Protein AF-A0A358E1Q2-F1 (afdb_monomer_lite)

pLDDT: mean 81.31, std 17.21, range [35.28, 94.81]

Sequence (133 aa):
MTKVTLLGIAMLFCSACTEEQTTWHNAYDIENELHLLTQESDRQVIFARLQEIHQTLPLYIQREQQIASLEGEMAKWLVTLNTSLRNAPLHHATIENCESWRRAMEVSWQQELSLLNERAKEVWRVMLATCKA

Foldseek 3Di:
DDDDDDDDPPPPPVPPPPPVLDDDPDLVVVLVVLVVLLVDQDLVVLLVVLLSCLVCLVVVLVVCVVVVNQDDPSNLLSQLLNQLSVQAPSVDPDAEALVSSQVSLCVSVVHHLVPDDPSSVSSSSSSNSNHDD

Radius of gyration: 20.39 Å; chains: 1; bounding box: 67×24×62 Å

Organism: NCBI:txid589873

Structure (mmCIF, N/CA/C/O backbone):
data_AF-A0A358E1Q2-F1
#
_entry.id   AF-A0A358E1Q2-F1
#
loop_
_atom_site.group_PDB
_atom_site.id
_atom_site.type_symbol
_atom_site.label_atom_id
_atom_site.label_alt_id
_atom_site.label_comp_id
_atom_site.label_asym_id
_atom_site.label_entity_id
_atom_site.label_seq_id
_atom_site.pdbx_PDB_ins_code
_atom_site.Cartn_x
_atom_site.Cartn_y
_atom_site.Cartn_z
_atom_site.occupancy
_atom_site.B_iso_or_equiv
_atom_site.auth_seq_id
_atom_site.auth_comp_id
_atom_site.auth_asym_id
_atom_site.auth_atom_id
_atom_site.pdbx_PDB_model_num
ATOM 1 N N . MET A 1 1 ? -53.937 -9.567 -44.257 1.00 36.91 1 MET A N 1
ATOM 2 C CA . MET A 1 1 ? -52.461 -9.533 -44.182 1.00 36.91 1 MET A CA 1
ATOM 3 C C . MET A 1 1 ? -52.057 -8.189 -43.608 1.00 36.91 1 MET A C 1
ATOM 5 O O . MET A 1 1 ? -52.046 -7.203 -44.331 1.00 36.91 1 MET A O 1
ATOM 9 N N . THR A 1 2 ? -51.802 -8.134 -42.306 1.00 36.47 2 THR A N 1
ATOM 10 C CA . THR A 1 2 ? -51.460 -6.901 -41.587 1.00 36.47 2 THR A CA 1
ATOM 11 C C . THR A 1 2 ? -50.066 -7.112 -41.012 1.00 36.47 2 THR A C 1
ATOM 13 O O . THR A 1 2 ? -49.868 -7.992 -40.179 1.00 36.47 2 THR A O 1
ATOM 16 N N . LYS A 1 3 ? -49.078 -6.391 -41.552 1.00 35.28 3 LYS A N 1
ATOM 17 C CA . LYS A 1 3 ? -47.681 -6.462 -41.114 1.00 35.28 3 LYS A CA 1
ATOM 18 C C . LYS A 1 3 ? -47.565 -5.808 -39.737 1.00 35.28 3 LYS A C 1
ATOM 20 O O . LYS A 1 3 ? -47.845 -4.623 -39.595 1.00 35.28 3 LYS A O 1
ATOM 25 N N . VAL A 1 4 ? -47.156 -6.593 -38.746 1.00 43.34 4 VAL A N 1
ATOM 26 C CA . VAL A 1 4 ? -46.687 -6.106 -37.446 1.00 43.34 4 VAL A CA 1
ATOM 27 C C . VAL A 1 4 ? -45.245 -5.648 -37.638 1.00 43.34 4 VAL A C 1
ATOM 29 O O . VAL A 1 4 ? -44.379 -6.467 -37.936 1.00 43.34 4 VAL A O 1
ATOM 32 N N . THR A 1 5 ? -44.987 -4.351 -37.487 1.00 43.62 5 THR A N 1
ATOM 33 C CA . THR A 1 5 ? -43.624 -3.808 -37.464 1.00 43.62 5 THR A CA 1
ATOM 34 C C . THR A 1 5 ? -43.275 -3.465 -36.020 1.00 43.62 5 THR A C 1
ATOM 36 O O . THR A 1 5 ? -43.579 -2.382 -35.530 1.00 43.62 5 THR A O 1
ATOM 39 N N . LEU A 1 6 ? -42.671 -4.430 -35.327 1.00 46.59 6 LEU A N 1
ATOM 40 C CA . LEU A 1 6 ? -41.949 -4.225 -34.074 1.00 46.59 6 LEU A CA 1
ATOM 41 C C . LEU A 1 6 ? -40.570 -3.636 -34.412 1.00 46.59 6 LEU A C 1
ATOM 43 O O . LEU A 1 6 ? -39.695 -4.341 -34.903 1.00 46.59 6 LEU A O 1
ATOM 47 N N . LEU A 1 7 ? -40.385 -2.343 -34.159 1.00 45.72 7 LEU A N 1
ATOM 48 C CA . LEU A 1 7 ? -39.078 -1.713 -33.942 1.00 45.72 7 LEU A CA 1
ATOM 49 C C . LEU A 1 7 ? -39.063 -1.409 -32.437 1.00 45.72 7 LEU A C 1
ATOM 51 O O . LEU A 1 7 ? -39.798 -0.547 -31.978 1.00 45.72 7 LEU A O 1
ATOM 55 N N . GLY A 1 8 ? -38.433 -2.207 -31.580 1.00 40.59 8 GLY A N 1
ATOM 56 C CA . GLY A 1 8 ? -37.011 -2.526 -31.625 1.00 40.59 8 GLY A CA 1
ATOM 57 C C . GLY A 1 8 ? -36.249 -1.512 -30.767 1.00 40.59 8 GLY A C 1
ATOM 58 O O . GLY A 1 8 ? -35.365 -0.829 -31.270 1.00 40.59 8 GLY A O 1
ATOM 59 N N . ILE A 1 9 ? -36.631 -1.361 -29.492 1.00 51.62 9 ILE A N 1
ATOM 60 C CA . ILE A 1 9 ? -35.852 -0.596 -28.513 1.00 51.62 9 ILE A CA 1
ATOM 61 C C . ILE A 1 9 ? -34.627 -1.449 -28.177 1.00 51.62 9 ILE A C 1
ATOM 63 O O . ILE A 1 9 ? -34.687 -2.338 -27.330 1.00 51.62 9 ILE A O 1
ATOM 67 N N . ALA A 1 10 ? -33.517 -1.204 -28.868 1.00 42.88 10 ALA A N 1
ATOM 68 C CA . ALA A 1 10 ? -32.219 -1.715 -28.462 1.00 42.88 10 ALA A CA 1
ATOM 69 C C . ALA A 1 10 ? -31.729 -0.878 -27.272 1.00 42.88 10 ALA A C 1
ATOM 71 O O . ALA A 1 10 ? -30.994 0.094 -27.433 1.00 42.88 10 ALA A O 1
ATOM 72 N N . MET A 1 11 ? -32.167 -1.239 -26.064 1.00 49.38 11 MET A N 1
ATOM 73 C CA . MET A 1 11 ? -31.439 -0.872 -24.854 1.00 49.38 11 MET A CA 1
ATOM 74 C C . MET A 1 11 ? -30.117 -1.642 -24.882 1.00 49.38 11 MET A C 1
ATOM 76 O O . MET A 1 11 ? -30.043 -2.792 -24.458 1.00 49.38 11 MET A O 1
ATOM 80 N N . LEU A 1 12 ? -29.077 -1.015 -25.432 1.00 47.84 12 LEU A N 1
ATOM 81 C CA . LEU A 1 12 ? -27.691 -1.450 -25.286 1.00 47.84 12 LEU A CA 1
ATOM 82 C C . LEU A 1 12 ? -27.256 -1.194 -23.836 1.00 47.84 12 LEU A C 1
ATOM 84 O O . LEU A 1 12 ? -26.473 -0.294 -23.549 1.00 47.84 12 LEU A O 1
ATOM 88 N N . PHE A 1 13 ? -27.794 -1.979 -22.903 1.00 43.84 13 PHE A N 1
ATOM 89 C CA . PHE A 1 13 ? -27.131 -2.206 -21.628 1.00 43.84 13 PHE A CA 1
ATOM 90 C C . PHE A 1 13 ? -25.902 -3.054 -21.933 1.00 43.84 13 PHE A C 1
ATOM 92 O O . PHE A 1 13 ? -26.025 -4.237 -22.257 1.00 43.84 13 PHE A O 1
ATOM 99 N N . CYS A 1 14 ? -24.722 -2.435 -21.872 1.00 47.28 14 CYS A N 1
ATOM 100 C CA . CYS A 1 14 ? -23.454 -3.149 -21.858 1.00 47.28 14 CYS A CA 1
ATOM 101 C C . CYS A 1 14 ? -23.473 -4.108 -20.661 1.00 47.28 14 CYS A C 1
ATOM 103 O O . CYS A 1 14 ? -23.245 -3.716 -19.521 1.00 47.28 14 CYS A O 1
ATOM 105 N N . SER A 1 15 ? -23.812 -5.366 -20.923 1.00 44.56 15 SER A N 1
ATOM 106 C CA . SER A 1 15 ? -23.966 -6.431 -19.927 1.00 44.56 15 SER A CA 1
ATOM 107 C C . SER A 1 15 ? -22.616 -7.079 -19.579 1.00 44.56 15 SER A C 1
ATOM 109 O O . SER A 1 15 ? -22.580 -8.185 -19.057 1.00 44.56 15 SER A O 1
ATOM 111 N N . ALA A 1 16 ? -21.507 -6.397 -19.893 1.00 42.72 16 ALA A N 1
ATOM 112 C CA . ALA A 1 16 ? -20.136 -6.883 -19.737 1.00 42.72 16 ALA A CA 1
ATOM 113 C C . ALA A 1 16 ? -19.230 -5.923 -18.939 1.00 42.72 16 ALA A C 1
ATOM 115 O O . ALA A 1 16 ? -18.019 -6.107 -18.916 1.00 42.72 16 ALA A O 1
ATOM 116 N N . CYS A 1 17 ? -19.796 -4.915 -18.268 1.00 40.31 17 CYS A N 1
ATOM 117 C CA . CYS A 1 17 ? -19.062 -4.050 -17.339 1.00 40.31 17 CYS A CA 1
ATOM 118 C C . CYS A 1 17 ? -19.608 -4.197 -15.916 1.00 40.31 17 CYS A C 1
ATOM 120 O O . CYS A 1 17 ? -19.891 -3.212 -15.245 1.00 40.31 17 CYS A O 1
ATOM 122 N N . THR A 1 18 ? -19.800 -5.424 -15.448 1.00 42.28 18 THR A N 1
ATOM 123 C CA . THR A 1 18 ? -19.671 -5.667 -14.012 1.00 42.28 18 THR A CA 1
ATOM 124 C C . THR A 1 18 ? -18.211 -6.015 -13.792 1.00 42.28 18 THR A C 1
ATOM 126 O O . THR A 1 18 ? -17.850 -7.189 -13.786 1.00 42.28 18 THR A O 1
ATOM 129 N N . GLU A 1 19 ? -17.361 -4.985 -13.698 1.00 44.12 19 GLU A N 1
ATOM 130 C CA . GLU A 1 19 ? -16.156 -5.120 -12.879 1.00 44.12 19 GLU A CA 1
ATOM 131 C C . GLU A 1 19 ? -16.650 -5.671 -11.546 1.00 44.12 19 GLU A C 1
ATOM 133 O O . GLU A 1 19 ? -17.502 -5.058 -10.894 1.00 44.12 19 GLU A O 1
ATO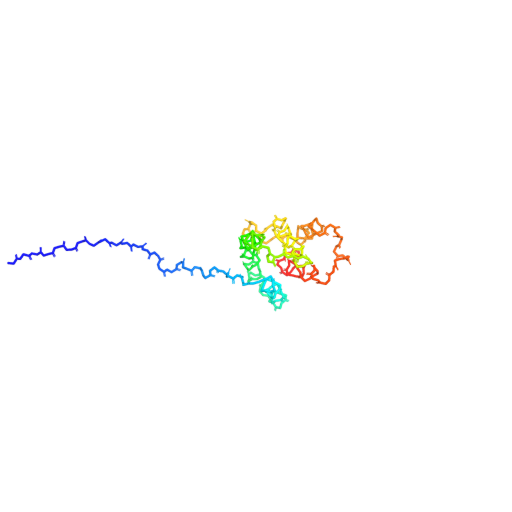M 138 N N . GLU A 1 20 ? -16.227 -6.885 -11.214 1.00 44.66 20 GLU A N 1
ATOM 139 C CA . GLU A 1 20 ? -16.493 -7.477 -9.917 1.00 44.66 20 GLU A CA 1
ATOM 140 C C . GLU A 1 20 ? -15.729 -6.612 -8.914 1.00 44.66 20 GLU A C 1
ATOM 142 O O . GLU A 1 20 ? -14.534 -6.773 -8.698 1.00 44.66 20 GLU A O 1
ATOM 147 N N . GLN A 1 21 ? -16.394 -5.565 -8.433 1.00 55.91 21 GLN A N 1
ATOM 148 C CA . GLN A 1 21 ? -15.790 -4.571 -7.570 1.00 55.91 21 GLN A CA 1
ATOM 149 C C . GLN A 1 21 ? -15.367 -5.296 -6.296 1.00 55.91 21 GLN A C 1
ATOM 151 O O . GLN A 1 21 ? -16.229 -5.854 -5.615 1.00 55.91 21 GLN A O 1
ATOM 156 N N . THR A 1 22 ? -14.064 -5.333 -5.994 1.00 69.69 22 THR A N 1
ATOM 157 C CA . THR A 1 22 ? -13.568 -6.102 -4.849 1.00 69.69 22 THR A CA 1
ATOM 158 C C . THR A 1 22 ? -14.307 -5.694 -3.572 1.00 69.69 22 THR A C 1
ATOM 160 O O . THR A 1 22 ? -14.247 -4.545 -3.125 1.00 69.69 22 THR A O 1
ATOM 163 N N . THR A 1 23 ? -15.041 -6.642 -2.986 1.00 77.38 23 THR A N 1
ATOM 164 C CA . THR A 1 23 ? -15.740 -6.454 -1.716 1.00 77.38 23 THR A CA 1
ATOM 165 C C . THR A 1 23 ? -14.870 -6.960 -0.574 1.00 77.38 23 THR A C 1
ATOM 167 O O . THR A 1 23 ? -14.738 -8.166 -0.375 1.00 77.38 23 THR A O 1
ATOM 170 N N . TRP A 1 24 ? -14.301 -6.036 0.196 1.00 89.06 24 TRP A N 1
ATOM 171 C CA . TRP A 1 24 ? -13.584 -6.345 1.433 1.00 89.06 24 TRP A CA 1
ATOM 172 C C . TRP A 1 24 ? -14.581 -6.706 2.541 1.00 89.06 24 TRP A C 1
ATOM 174 O O . TRP A 1 24 ? -15.478 -5.913 2.841 1.00 89.06 24 TRP A O 1
ATOM 184 N N . HIS A 1 25 ? -14.439 -7.883 3.153 1.00 86.44 25 HIS A N 1
ATOM 185 C CA . HIS A 1 25 ? -15.292 -8.318 4.264 1.00 86.44 25 HIS A CA 1
ATOM 186 C C . HIS A 1 25 ? -14.751 -7.843 5.609 1.00 86.44 25 HIS A C 1
ATOM 188 O O . HIS A 1 25 ? -15.518 -7.655 6.549 1.00 86.44 25 HIS A O 1
ATOM 194 N N . ASN A 1 26 ? -13.431 -7.693 5.718 1.00 87.56 26 ASN A N 1
ATOM 195 C CA . ASN A 1 26 ? -12.756 -7.202 6.910 1.00 87.56 26 ASN A CA 1
ATOM 196 C C . ASN A 1 26 ? -11.351 -6.662 6.561 1.00 87.56 26 ASN A C 1
ATOM 198 O O . ASN A 1 26 ? -10.867 -6.795 5.438 1.00 87.56 26 ASN A O 1
ATOM 202 N N . ALA A 1 27 ? -10.675 -6.071 7.549 1.00 88.69 27 ALA A N 1
ATOM 203 C CA . ALA A 1 27 ? -9.383 -5.413 7.361 1.00 88.69 27 ALA A CA 1
ATOM 204 C C . ALA A 1 27 ? -8.248 -6.385 6.998 1.00 88.69 27 ALA A C 1
ATOM 206 O O . ALA A 1 27 ? -7.291 -5.988 6.331 1.00 88.69 27 ALA A O 1
ATOM 207 N N . TYR A 1 28 ? -8.358 -7.646 7.422 1.00 90.25 28 TYR A N 1
ATOM 208 C CA . TYR A 1 28 ? -7.386 -8.690 7.113 1.00 90.25 28 TYR A CA 1
ATOM 209 C C . TYR A 1 28 ? -7.466 -9.142 5.658 1.00 90.25 28 TYR A C 1
ATOM 211 O O . TYR A 1 28 ? -6.456 -9.598 5.138 1.00 90.25 28 TYR A O 1
ATOM 219 N N . ASP A 1 29 ? -8.600 -8.966 4.973 1.00 92.25 29 ASP A N 1
ATOM 220 C CA . ASP A 1 29 ? -8.676 -9.236 3.532 1.00 92.25 29 ASP A CA 1
ATOM 221 C C . ASP A 1 29 ? -7.725 -8.301 2.764 1.00 92.25 29 ASP A C 1
ATOM 223 O O . ASP A 1 29 ? -7.030 -8.728 1.846 1.00 92.25 29 ASP A O 1
ATOM 227 N N . ILE A 1 30 ? -7.637 -7.036 3.193 1.00 92.69 30 ILE A N 1
ATOM 228 C CA . ILE A 1 30 ? -6.755 -6.019 2.600 1.00 92.69 30 ILE A CA 1
ATOM 229 C C . ILE A 1 30 ? -5.289 -6.299 2.955 1.00 92.69 30 ILE A C 1
ATOM 231 O O . ILE A 1 30 ? -4.413 -6.181 2.100 1.00 92.69 30 ILE A O 1
ATOM 235 N N . GLU A 1 31 ? -5.009 -6.674 4.208 1.00 92.00 31 GLU A N 1
ATOM 236 C CA . GLU A 1 31 ? -3.667 -7.108 4.626 1.00 92.00 31 GLU A CA 1
ATOM 237 C C . GLU A 1 31 ? -3.213 -8.331 3.820 1.00 92.00 31 GLU A C 1
ATOM 239 O O . GLU A 1 31 ? -2.107 -8.342 3.288 1.00 92.00 31 GLU A O 1
ATOM 244 N N . ASN A 1 32 ? -4.086 -9.325 3.655 1.00 93.56 32 ASN A N 1
ATOM 245 C CA . ASN A 1 32 ? -3.795 -10.523 2.884 1.00 93.56 32 ASN A CA 1
ATOM 246 C C . ASN A 1 32 ? -3.592 -10.224 1.393 1.00 93.56 32 ASN A C 1
ATOM 248 O O . ASN A 1 32 ? -2.682 -10.787 0.794 1.00 93.56 32 ASN A O 1
ATOM 252 N N . GLU A 1 33 ? -4.381 -9.332 0.786 1.00 93.88 33 GLU A N 1
ATOM 253 C CA . GLU A 1 33 ? -4.150 -8.925 -0.607 1.00 93.88 33 GLU A CA 1
ATOM 254 C C . GLU A 1 33 ? -2.761 -8.292 -0.764 1.00 93.88 33 GLU A C 1
ATOM 256 O O . GLU A 1 33 ? -2.007 -8.678 -1.654 1.00 93.88 33 GLU A O 1
ATOM 261 N N . LEU A 1 34 ? -2.367 -7.374 0.128 1.00 94.06 34 LEU A N 1
ATOM 262 C CA . LEU A 1 34 ? -1.021 -6.790 0.101 1.00 94.06 34 LEU A CA 1
ATOM 263 C C . LEU A 1 34 ? 0.067 -7.849 0.283 1.00 94.06 34 LEU A C 1
ATOM 265 O O . LEU A 1 34 ? 1.075 -7.810 -0.425 1.00 94.06 34 LEU A O 1
ATOM 269 N N . HIS A 1 35 ? -0.158 -8.819 1.167 1.00 93.50 35 HIS A N 1
ATOM 270 C CA . HIS A 1 35 ? 0.747 -9.941 1.347 1.00 93.50 35 HIS A CA 1
ATOM 271 C C . HIS A 1 35 ? 0.908 -10.750 0.054 1.00 93.50 35 HIS A C 1
ATOM 273 O O . HIS A 1 35 ? 2.034 -11.017 -0.369 1.00 93.50 35 HIS A O 1
ATOM 279 N N . LEU A 1 36 ? -0.194 -11.094 -0.619 1.00 94.38 36 LEU A N 1
ATOM 280 C CA . LEU A 1 36 ? -0.177 -11.807 -1.900 1.00 94.38 36 LEU A CA 1
ATOM 281 C C . LEU A 1 36 ? 0.547 -11.005 -2.986 1.00 94.38 36 LEU A C 1
ATOM 283 O O . LEU A 1 36 ? 1.339 -11.569 -3.738 1.00 94.38 36 LEU A O 1
ATOM 287 N N . LEU A 1 37 ? 0.366 -9.683 -3.023 1.00 94.75 37 LEU A N 1
ATOM 288 C CA . LEU A 1 37 ? 1.071 -8.816 -3.967 1.00 94.75 37 LEU A CA 1
ATOM 289 C C . LEU A 1 37 ? 2.591 -8.801 -3.765 1.00 94.75 37 LEU A C 1
ATOM 291 O O . LEU A 1 37 ? 3.316 -8.539 -4.721 1.00 94.75 37 LEU A O 1
ATOM 295 N N . THR A 1 38 ? 3.105 -9.120 -2.571 1.00 92.31 38 THR A N 1
ATOM 296 C CA . THR A 1 38 ? 4.561 -9.299 -2.387 1.00 92.31 38 THR A CA 1
ATOM 297 C C . THR A 1 38 ? 5.117 -10.544 -3.076 1.00 92.31 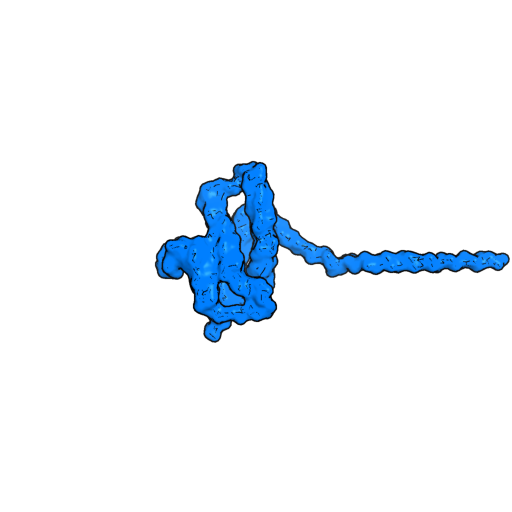38 THR A C 1
ATOM 299 O O . THR A 1 38 ? 6.331 -10.649 -3.256 1.00 92.31 38 THR A O 1
ATOM 302 N N . GLN A 1 39 ? 4.245 -11.484 -3.442 1.00 93.44 39 GLN A N 1
ATOM 303 C CA . GLN A 1 39 ? 4.588 -12.734 -4.118 1.00 93.44 39 GLN A CA 1
ATOM 304 C C . GLN A 1 39 ? 4.366 -12.645 -5.636 1.00 93.44 39 GLN A C 1
ATOM 306 O O . GLN A 1 39 ? 4.821 -13.520 -6.372 1.00 93.44 39 GLN A O 1
ATOM 311 N N . GLU A 1 40 ? 3.693 -11.593 -6.108 1.00 94.81 40 GLU A N 1
ATOM 312 C CA . GLU A 1 40 ? 3.505 -11.321 -7.528 1.00 94.81 40 GLU A CA 1
ATOM 313 C C . GLU A 1 40 ? 4.794 -10.754 -8.147 1.00 94.81 40 GLU A C 1
ATOM 315 O O . GLU A 1 40 ? 5.526 -9.970 -7.544 1.00 94.81 40 GLU A O 1
ATOM 320 N N . SER A 1 41 ? 5.073 -11.169 -9.378 1.00 90.88 41 SER A N 1
ATOM 321 C CA . SER A 1 41 ? 6.244 -10.762 -10.154 1.00 90.88 41 SER A CA 1
ATOM 322 C C . SER A 1 41 ? 5.903 -9.789 -11.284 1.00 90.88 41 SER A C 1
ATOM 324 O O . SER A 1 41 ? 6.758 -9.003 -11.702 1.00 90.88 41 SER A O 1
ATOM 326 N N . ASP A 1 42 ? 4.662 -9.812 -11.778 1.00 91.25 42 ASP A N 1
ATOM 327 C CA . ASP A 1 42 ? 4.201 -8.908 -12.819 1.00 91.25 42 ASP A CA 1
ATOM 328 C C . ASP A 1 42 ? 3.879 -7.529 -12.235 1.00 91.25 42 ASP A C 1
ATOM 330 O O . ASP A 1 42 ? 2.848 -7.284 -11.608 1.00 91.25 42 ASP A O 1
ATOM 334 N N . ARG A 1 43 ? 4.770 -6.581 -12.522 1.00 88.19 43 ARG A N 1
ATOM 335 C CA . ARG A 1 43 ? 4.641 -5.177 -12.134 1.00 88.19 43 ARG A CA 1
ATOM 336 C C . ARG A 1 43 ? 3.290 -4.557 -12.513 1.00 88.19 43 ARG A C 1
ATOM 338 O O . ARG A 1 43 ? 2.782 -3.736 -11.753 1.00 88.19 43 ARG A O 1
ATOM 345 N N . GLN A 1 44 ? 2.736 -4.881 -13.683 1.00 88.25 44 GLN A N 1
ATOM 346 C CA . GLN A 1 44 ? 1.469 -4.300 -14.138 1.00 88.25 44 GLN A CA 1
ATOM 347 C C . GLN A 1 44 ? 0.293 -4.845 -13.334 1.00 88.25 44 GLN A C 1
ATOM 349 O O . GLN A 1 44 ? -0.609 -4.081 -12.997 1.00 88.25 44 GLN A O 1
ATOM 354 N N . VAL A 1 45 ? 0.339 -6.127 -12.965 1.00 92.06 45 VAL A N 1
ATOM 355 C CA . VAL A 1 45 ? -0.650 -6.737 -12.068 1.00 92.06 45 VAL A CA 1
ATOM 356 C C . VAL A 1 45 ? -0.596 -6.062 -10.700 1.00 92.06 45 VAL A C 1
ATOM 358 O O . VAL A 1 45 ? -1.623 -5.593 -10.214 1.00 92.06 45 VAL A O 1
ATOM 361 N N . ILE A 1 46 ? 0.598 -5.907 -10.119 1.00 92.00 46 ILE A N 1
ATOM 362 C CA . ILE A 1 46 ? 0.758 -5.242 -8.815 1.00 92.00 46 ILE A CA 1
ATOM 363 C C . ILE A 1 46 ? 0.245 -3.800 -8.872 1.00 92.00 46 ILE A C 1
ATOM 365 O O . ILE A 1 46 ? -0.487 -3.362 -7.985 1.00 92.00 46 ILE A O 1
ATOM 369 N N . PHE A 1 47 ? 0.595 -3.059 -9.927 1.00 89.88 47 PHE A N 1
ATOM 370 C CA . PHE A 1 47 ? 0.155 -1.678 -10.097 1.00 89.88 47 PHE A CA 1
ATOM 371 C C . PHE A 1 47 ? -1.368 -1.568 -10.230 1.00 89.88 47 PHE A C 1
ATOM 373 O O . PHE A 1 47 ? -1.977 -0.768 -9.521 1.00 89.88 47 PHE A O 1
ATOM 380 N N . ALA A 1 48 ? -1.993 -2.396 -11.072 1.00 89.81 48 ALA A N 1
ATOM 381 C CA . ALA A 1 48 ? -3.444 -2.412 -11.247 1.00 89.81 48 ALA A CA 1
ATOM 382 C C . ALA A 1 48 ? -4.174 -2.729 -9.932 1.00 89.81 48 ALA A C 1
ATOM 384 O O . ALA A 1 48 ? -5.137 -2.050 -9.576 1.00 89.81 48 ALA A O 1
ATOM 385 N N . ARG A 1 49 ? -3.676 -3.698 -9.155 1.00 92.06 49 ARG A N 1
ATOM 386 C CA . ARG A 1 49 ? -4.275 -4.056 -7.860 1.00 92.06 49 ARG A CA 1
ATOM 387 C C . ARG A 1 49 ? -4.064 -2.982 -6.799 1.00 92.06 49 ARG A C 1
ATOM 389 O O . ARG A 1 49 ? -4.997 -2.673 -6.064 1.00 92.06 49 ARG A O 1
ATOM 396 N N . LEU A 1 50 ? -2.903 -2.324 -6.756 1.00 91.50 50 LEU A N 1
ATOM 397 C CA . LEU A 1 50 ? -2.716 -1.142 -5.904 1.00 91.50 50 LEU A CA 1
ATOM 398 C C . LEU A 1 50 ? -3.677 -0.003 -6.273 1.00 91.50 50 LEU A C 1
ATOM 400 O O . LEU A 1 50 ? -4.177 0.676 -5.376 1.00 91.50 50 LEU A O 1
ATOM 404 N N . GLN A 1 51 ? -3.949 0.216 -7.565 1.00 90.31 51 GLN A N 1
ATOM 405 C CA . GLN A 1 51 ? -4.941 1.203 -8.003 1.00 90.31 51 GLN A CA 1
ATOM 406 C C . GLN A 1 51 ? -6.351 0.830 -7.537 1.00 90.31 51 GLN A C 1
ATOM 408 O O . GLN A 1 51 ? -7.069 1.694 -7.034 1.00 90.31 51 GLN A O 1
ATOM 413 N N . GLU A 1 52 ? -6.734 -0.440 -7.637 1.00 91.44 52 GLU A N 1
ATOM 414 C CA . GLU A 1 52 ? -8.024 -0.929 -7.149 1.00 91.44 52 GLU A CA 1
ATOM 415 C C . GLU A 1 52 ? -8.161 -0.775 -5.622 1.00 91.44 52 GLU A C 1
ATOM 417 O O . GLU A 1 52 ? -9.165 -0.244 -5.133 1.00 91.44 52 GLU A O 1
ATOM 422 N N . ILE A 1 53 ? -7.130 -1.151 -4.854 1.00 92.69 53 ILE A N 1
ATOM 423 C CA . ILE A 1 53 ? -7.097 -0.940 -3.398 1.00 92.69 53 ILE A CA 1
ATOM 424 C C . ILE A 1 53 ? -7.235 0.553 -3.092 1.00 92.69 53 ILE A C 1
ATOM 426 O O . ILE A 1 53 ? -8.052 0.940 -2.263 1.00 92.69 53 ILE A O 1
ATOM 430 N N . HIS A 1 54 ? -6.496 1.418 -3.787 1.00 91.75 54 HIS A N 1
ATOM 431 C CA . HIS A 1 54 ? -6.577 2.864 -3.594 1.00 91.75 54 HIS A CA 1
ATOM 432 C C . HIS A 1 54 ? -7.984 3.428 -3.852 1.00 91.75 54 HIS A C 1
ATOM 434 O O . HIS A 1 54 ? -8.431 4.316 -3.125 1.00 91.75 54 HIS A O 1
ATOM 440 N N . GLN A 1 55 ? -8.699 2.911 -4.851 1.00 90.75 55 GLN A N 1
ATOM 441 C CA . GLN A 1 55 ? -10.056 3.356 -5.172 1.00 90.75 55 GLN A CA 1
ATOM 442 C C . GLN A 1 55 ? -11.098 2.861 -4.159 1.00 90.75 55 GLN A C 1
ATOM 444 O O . GLN A 1 55 ? -12.035 3.590 -3.832 1.00 90.75 55 GLN A O 1
ATOM 449 N N . THR A 1 56 ? -10.946 1.638 -3.651 1.00 92.31 56 THR A N 1
ATOM 450 C CA . THR A 1 56 ? -11.956 0.980 -2.802 1.00 92.31 56 THR A CA 1
ATOM 451 C C . THR A 1 56 ? -11.745 1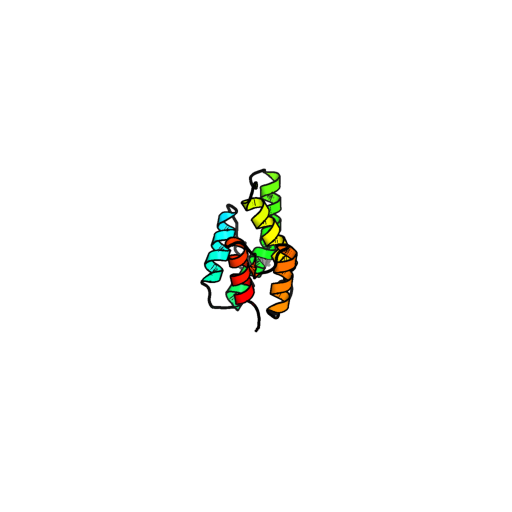.216 -1.303 1.00 92.31 56 THR A C 1
ATOM 453 O O . THR A 1 56 ? -12.714 1.319 -0.545 1.00 92.31 56 THR A O 1
ATOM 456 N N . LEU A 1 57 ? -10.493 1.369 -0.861 1.00 93.00 57 LEU A N 1
ATOM 457 C CA . LEU A 1 57 ? -10.114 1.487 0.549 1.00 93.00 57 LEU A CA 1
ATOM 458 C C . LEU A 1 57 ? -10.776 2.665 1.294 1.00 93.00 57 LEU A C 1
ATOM 460 O O . LEU A 1 57 ? -11.232 2.450 2.420 1.00 93.00 57 LEU A O 1
ATOM 464 N N . PRO A 1 58 ? -10.896 3.888 0.732 1.00 92.62 58 PRO A N 1
ATOM 465 C CA . PRO A 1 58 ? -11.554 4.995 1.431 1.00 92.62 58 PRO A CA 1
ATOM 466 C C . PRO A 1 58 ? -13.011 4.692 1.802 1.00 92.62 58 PRO A C 1
ATOM 468 O O . PRO A 1 58 ? -13.446 5.018 2.908 1.00 92.62 58 PRO A O 1
ATOM 471 N N . LEU A 1 59 ? -13.750 4.042 0.896 1.00 91.62 59 LEU A N 1
ATOM 472 C CA . LEU A 1 59 ? -15.152 3.674 1.108 1.00 91.62 59 LEU A CA 1
ATOM 473 C C . LEU A 1 59 ? -15.286 2.578 2.167 1.00 91.62 59 LEU A C 1
ATOM 475 O O . LEU A 1 59 ? -16.194 2.636 2.997 1.00 91.62 59 LEU A O 1
ATOM 479 N N . TYR A 1 60 ? -14.367 1.610 2.164 1.00 92.19 60 TYR A N 1
ATOM 480 C CA . TYR A 1 60 ? -14.291 0.590 3.205 1.00 92.19 60 TYR A CA 1
ATOM 481 C C . TYR A 1 60 ? -14.048 1.221 4.585 1.00 92.19 60 TYR A C 1
ATOM 483 O O . TYR A 1 60 ? -14.842 1.014 5.497 1.00 92.19 60 TYR A O 1
ATOM 491 N N . ILE A 1 61 ? -13.022 2.073 4.725 1.00 92.50 61 ILE A N 1
ATOM 492 C CA . ILE A 1 61 ? -12.710 2.744 6.000 1.00 92.50 61 ILE A CA 1
ATOM 493 C C . ILE A 1 61 ? -13.915 3.546 6.506 1.00 92.50 61 ILE A C 1
ATOM 495 O O . ILE A 1 61 ? -14.261 3.452 7.682 1.00 92.50 61 ILE A O 1
ATOM 499 N N . GLN A 1 62 ? -14.572 4.309 5.627 1.00 90.75 62 GLN A N 1
ATOM 500 C CA . GLN A 1 62 ? -15.746 5.099 5.994 1.00 90.75 62 GLN A CA 1
ATOM 501 C C . GLN A 1 62 ? -16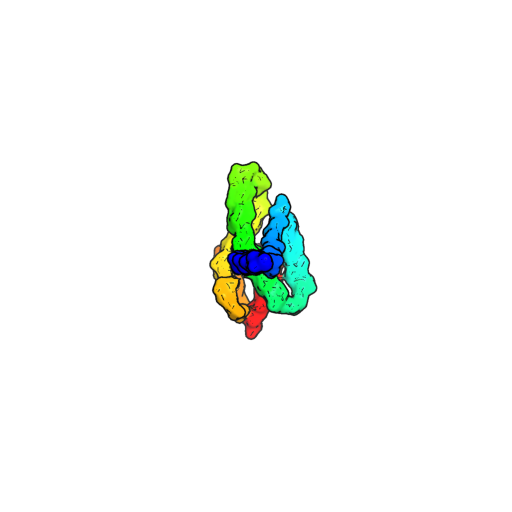.889 4.220 6.522 1.00 90.75 62 GLN A C 1
ATOM 503 O O . GLN A 1 62 ? -17.504 4.568 7.530 1.00 90.75 62 GLN A O 1
ATOM 508 N N . ARG A 1 63 ? -17.170 3.090 5.861 1.00 90.38 63 ARG A N 1
ATOM 509 C CA . ARG A 1 63 ? -18.208 2.138 6.281 1.00 90.38 63 ARG A CA 1
ATOM 510 C C . ARG A 1 63 ? -17.901 1.556 7.659 1.00 90.38 63 ARG A C 1
ATOM 512 O O . ARG A 1 63 ? -18.758 1.600 8.536 1.00 90.38 63 ARG A O 1
ATOM 519 N N . GLU A 1 64 ? -16.687 1.055 7.860 1.00 89.25 64 GLU A N 1
ATOM 520 C CA . GLU A 1 64 ? -16.301 0.395 9.111 1.00 89.25 64 GLU A CA 1
ATOM 521 C C . GLU A 1 64 ? -16.261 1.368 10.301 1.00 89.25 64 GLU A C 1
ATOM 523 O O . GLU A 1 64 ? -16.647 1.026 11.419 1.00 89.25 64 GLU A O 1
ATOM 528 N N . GLN A 1 65 ? -15.869 2.624 10.063 1.00 87.25 65 GLN A N 1
ATOM 529 C CA . GLN A 1 65 ? -15.932 3.677 11.081 1.00 87.25 65 GLN A CA 1
ATOM 530 C C . GLN A 1 65 ? -17.371 4.004 11.502 1.00 87.25 65 GLN A C 1
ATOM 532 O O . GLN A 1 65 ? -17.612 4.288 12.673 1.00 87.25 65 GLN A O 1
ATOM 537 N N . GLN A 1 66 ? -18.338 3.954 10.579 1.00 85.81 66 GLN A N 1
ATOM 538 C CA . GLN A 1 66 ? -19.750 4.215 10.890 1.00 85.81 66 GLN A CA 1
ATOM 539 C C . GLN A 1 66 ? -20.379 3.126 11.764 1.00 85.81 66 GLN A C 1
ATOM 541 O O . GLN A 1 66 ? -21.278 3.426 12.548 1.00 85.81 66 GLN A O 1
ATOM 546 N N . ILE A 1 67 ? -19.912 1.882 11.640 1.00 81.25 67 ILE A N 1
ATOM 547 C CA . ILE A 1 67 ? -20.420 0.737 12.411 1.00 81.25 67 ILE A CA 1
ATOM 548 C C . ILE A 1 67 ? -19.526 0.374 13.610 1.00 81.25 67 ILE A C 1
ATOM 550 O O . ILE A 1 67 ? -19.767 -0.646 14.252 1.00 81.25 67 ILE A O 1
ATOM 554 N N . ALA A 1 68 ? -18.524 1.210 13.920 1.00 76.94 68 ALA A N 1
ATOM 555 C CA . ALA A 1 68 ? -17.566 1.043 15.019 1.00 76.94 68 ALA A CA 1
ATOM 556 C C . ALA A 1 68 ? -16.837 -0.320 15.038 1.00 76.94 68 ALA A C 1
ATOM 558 O O . ALA A 1 68 ? -16.462 -0.820 16.095 1.00 76.94 68 ALA A O 1
ATOM 559 N N . SER A 1 69 ? -16.626 -0.935 13.873 1.00 80.62 69 SER A N 1
ATOM 560 C CA . SER A 1 69 ? -15.932 -2.227 13.742 1.00 80.62 69 SER A CA 1
ATOM 561 C C . SER A 1 69 ? -14.412 -2.085 13.633 1.00 80.62 69 SER A C 1
ATOM 563 O O . SER A 1 69 ? -13.681 -3.060 13.813 1.00 80.62 69 SER A O 1
ATOM 565 N N . LEU A 1 70 ? -13.922 -0.878 13.331 1.00 80.44 70 LEU A N 1
ATOM 566 C CA . LEU A 1 70 ? -12.512 -0.611 13.081 1.00 80.44 70 LEU A CA 1
ATOM 567 C C . LEU A 1 70 ? -11.863 0.151 14.243 1.00 80.44 70 LEU A C 1
ATOM 569 O O . LEU A 1 70 ? -11.964 1.373 14.329 1.00 80.44 70 LEU A O 1
ATOM 573 N N . GLU A 1 71 ? -11.128 -0.568 15.095 1.00 83.06 71 GLU A N 1
ATOM 574 C CA . GLU A 1 71 ? -10.421 -0.006 16.253 1.00 83.06 71 GLU A CA 1
ATOM 575 C C . GLU A 1 71 ? -8.959 -0.493 16.360 1.00 83.06 71 GLU A C 1
ATOM 577 O O . GLU A 1 71 ? -8.513 -1.413 15.667 1.00 83.06 71 GLU A O 1
ATOM 582 N N . GLY A 1 72 ? -8.184 0.156 17.235 1.00 88.88 72 GLY A N 1
ATOM 583 C CA . GLY A 1 72 ? -6.826 -0.258 17.596 1.00 88.88 72 GLY A CA 1
ATOM 584 C C . GLY A 1 72 ? -5.785 -0.145 16.475 1.00 88.88 72 GLY A C 1
ATOM 585 O O . GLY A 1 72 ? -5.868 0.697 15.579 1.00 88.88 72 GLY A O 1
ATOM 586 N N . GLU A 1 73 ? -4.761 -0.999 16.540 1.00 88.44 73 GLU A N 1
ATOM 587 C CA . GLU A 1 73 ? -3.625 -0.970 15.606 1.00 88.44 73 GLU A CA 1
ATOM 588 C C . GLU A 1 73 ? -4.031 -1.259 14.157 1.00 88.44 73 GLU A C 1
ATOM 590 O O . GLU A 1 73 ? -3.419 -0.728 13.232 1.00 88.44 73 GLU A O 1
ATOM 595 N N . MET A 1 74 ? -5.081 -2.057 13.937 1.00 88.44 74 MET A N 1
ATOM 596 C CA . MET A 1 74 ? -5.574 -2.338 12.587 1.00 88.44 74 MET A CA 1
ATOM 597 C C . MET A 1 74 ? -6.226 -1.102 11.953 1.00 88.44 74 MET A C 1
ATOM 599 O O . MET A 1 74 ? -5.967 -0.794 10.791 1.00 88.44 74 MET A O 1
ATOM 603 N N . ALA A 1 75 ? -7.002 -0.340 12.733 1.00 90.12 75 ALA A N 1
ATOM 604 C CA . ALA A 1 75 ? -7.560 0.940 12.298 1.00 90.12 75 ALA A CA 1
ATOM 605 C C . ALA A 1 75 ? -6.468 1.923 11.885 1.00 90.12 75 ALA A C 1
ATOM 607 O O . ALA A 1 75 ? -6.507 2.497 10.795 1.00 90.12 75 ALA A O 1
ATOM 608 N N . LYS A 1 76 ? -5.464 2.077 12.754 1.00 90.31 76 LYS A N 1
ATOM 609 C CA . LYS A 1 76 ? -4.315 2.943 12.501 1.00 90.31 76 LYS A CA 1
ATOM 610 C C . LYS A 1 76 ? -3.578 2.512 11.237 1.00 90.31 76 LYS A C 1
ATOM 612 O O . LYS A 1 76 ? -3.314 3.347 10.378 1.00 90.31 76 LYS A O 1
ATOM 617 N N . TRP A 1 77 ? -3.314 1.215 11.095 1.00 92.12 77 TRP A N 1
ATOM 618 C CA . TRP A 1 77 ? -2.652 0.666 9.921 1.00 92.12 77 TRP A CA 1
ATOM 619 C C . TRP A 1 77 ? -3.423 0.949 8.620 1.00 92.12 77 TRP A C 1
ATOM 621 O O . TRP A 1 77 ? -2.825 1.470 7.681 1.00 92.12 77 TRP A O 1
ATOM 631 N N . LEU A 1 78 ? -4.738 0.703 8.570 1.00 93.19 78 LEU A N 1
ATOM 632 C CA . LEU A 1 78 ? -5.557 0.964 7.375 1.00 93.19 78 LEU A CA 1
ATOM 633 C C . LEU A 1 78 ? -5.606 2.451 7.001 1.00 93.19 78 LEU A C 1
ATOM 635 O O . LEU A 1 78 ? -5.504 2.805 5.826 1.00 93.19 78 LEU A O 1
ATOM 639 N N . VAL A 1 79 ? -5.733 3.341 7.990 1.00 92.94 79 VAL A N 1
ATOM 640 C CA . VAL A 1 79 ? -5.717 4.794 7.756 1.00 92.94 79 VAL A CA 1
ATOM 641 C C . VAL A 1 79 ? -4.353 5.249 7.228 1.00 92.94 79 VAL A C 1
ATOM 643 O O . VAL A 1 79 ? -4.284 6.067 6.303 1.00 92.94 79 VAL A O 1
ATOM 646 N N . THR A 1 80 ? -3.263 4.703 7.767 1.00 93.38 80 THR A N 1
ATOM 647 C CA . THR A 1 80 ? -1.909 4.998 7.291 1.00 93.38 80 THR A CA 1
ATOM 648 C C . THR A 1 80 ? -1.654 4.430 5.893 1.00 93.38 80 THR A C 1
ATOM 650 O O . THR A 1 80 ? -1.078 5.130 5.058 1.00 93.38 80 THR A O 1
ATOM 653 N N . LEU A 1 81 ? -2.139 3.223 5.582 1.00 93.31 81 LEU A N 1
ATOM 654 C CA . LEU A 1 81 ? -2.122 2.660 4.229 1.00 93.31 81 LEU A CA 1
ATOM 655 C C . LEU A 1 81 ? -2.856 3.580 3.249 1.00 93.31 81 LEU A C 1
ATOM 657 O O . LEU A 1 81 ? -2.282 3.973 2.237 1.00 93.31 81 LEU A O 1
ATOM 661 N N . ASN A 1 82 ? -4.084 3.992 3.574 1.00 93.88 82 ASN A N 1
ATOM 662 C CA . ASN A 1 82 ? -4.862 4.903 2.735 1.00 93.88 82 ASN A CA 1
ATOM 663 C C . ASN A 1 82 ? -4.122 6.225 2.494 1.00 93.88 82 ASN A C 1
ATOM 665 O O . ASN A 1 82 ? -4.060 6.719 1.373 1.00 93.88 82 ASN A O 1
ATOM 669 N N . THR A 1 83 ? -3.499 6.779 3.534 1.00 92.38 83 THR A N 1
ATOM 670 C CA . THR A 1 83 ? -2.673 7.989 3.411 1.00 92.38 83 THR A CA 1
ATOM 671 C C . THR A 1 83 ? -1.471 7.758 2.493 1.00 92.38 83 THR A C 1
ATOM 673 O O . THR A 1 83 ? -1.186 8.597 1.641 1.00 92.38 83 THR A O 1
ATOM 676 N N . SER A 1 84 ? -0.823 6.596 2.600 1.00 90.56 84 SER A N 1
ATOM 677 C CA . SER A 1 84 ? 0.301 6.206 1.740 1.00 90.56 84 SER A CA 1
ATOM 678 C C . SER A 1 84 ? -0.111 6.118 0.275 1.00 90.56 84 SER A C 1
ATOM 680 O O . SER A 1 84 ? 0.573 6.672 -0.579 1.00 90.56 84 SER A O 1
ATOM 682 N N . LEU A 1 85 ? -1.254 5.492 -0.016 1.00 90.38 85 LEU A N 1
ATOM 683 C CA . LEU A 1 85 ? -1.779 5.359 -1.377 1.00 90.38 85 LEU A CA 1
ATOM 684 C C . LEU A 1 85 ? -2.223 6.702 -1.971 1.00 90.38 85 LEU A C 1
ATOM 686 O O . LEU A 1 85 ? -1.993 6.946 -3.150 1.00 90.38 85 LEU A O 1
ATOM 690 N N . ARG A 1 86 ? -2.783 7.600 -1.152 1.00 90.50 86 ARG A N 1
ATOM 691 C CA . ARG A 1 86 ? -3.146 8.965 -1.572 1.00 90.50 86 ARG A CA 1
ATOM 692 C C . ARG A 1 86 ? -1.936 9.854 -1.844 1.00 90.50 86 ARG A C 1
ATOM 694 O O . ARG A 1 86 ? -2.005 10.737 -2.692 1.00 90.50 86 ARG A O 1
ATOM 701 N N . ASN A 1 87 ? -0.852 9.653 -1.098 1.00 89.12 87 ASN A N 1
ATOM 702 C CA . ASN A 1 87 ? 0.410 10.358 -1.314 1.00 89.12 87 ASN A CA 1
ATOM 703 C C . ASN A 1 87 ? 1.229 9.736 -2.454 1.00 89.12 87 ASN A C 1
ATOM 705 O O . ASN A 1 87 ? 2.155 10.369 -2.962 1.00 89.12 87 ASN A O 1
ATOM 709 N N . ALA A 1 88 ? 0.909 8.501 -2.842 1.00 84.75 88 ALA A N 1
ATOM 710 C CA . ALA A 1 88 ? 1.553 7.805 -3.935 1.00 84.75 88 ALA A CA 1
ATOM 711 C C . ALA A 1 88 ? 1.042 8.289 -5.305 1.00 84.75 88 ALA A C 1
ATOM 713 O O . ALA A 1 88 ? -0.115 8.688 -5.453 1.00 84.75 88 ALA A O 1
ATOM 714 N N . PRO A 1 89 ? 1.866 8.187 -6.358 1.00 77.19 89 PRO A N 1
ATOM 715 C CA . PRO A 1 89 ? 1.510 8.627 -7.707 1.00 77.19 89 PRO A CA 1
ATOM 716 C C . PRO A 1 89 ? 0.628 7.617 -8.472 1.00 77.19 89 PRO A C 1
ATOM 718 O O . PRO A 1 89 ? 0.761 7.438 -9.679 1.00 77.19 89 PRO A O 1
ATOM 721 N N . LEU A 1 90 ? -0.311 6.961 -7.784 1.00 80.00 90 LEU A N 1
ATOM 722 C CA . LEU A 1 90 ? -1.216 5.950 -8.356 1.00 80.00 90 LEU A CA 1
ATOM 723 C C . LEU A 1 90 ? -2.282 6.529 -9.304 1.00 80.00 90 LEU A C 1
ATOM 725 O O . LEU A 1 90 ? -2.978 5.780 -9.988 1.00 80.00 90 LEU A O 1
ATOM 729 N N . HIS A 1 91 ? -2.422 7.855 -9.347 1.00 71.38 91 HIS A N 1
ATOM 730 C CA . HIS A 1 91 ? -3.389 8.566 -10.189 1.00 71.38 91 HIS A CA 1
ATOM 731 C C . HIS A 1 91 ? -2.966 8.693 -11.660 1.00 71.38 91 HIS A C 1
ATOM 733 O O . HIS A 1 91 ? -3.765 9.124 -12.492 1.00 71.38 91 HIS A O 1
ATOM 739 N N . HIS A 1 92 ? -1.722 8.351 -11.992 1.00 66.69 92 HIS A N 1
ATOM 740 C CA . HIS A 1 92 ? -1.211 8.409 -13.356 1.00 66.69 92 HIS A CA 1
ATOM 741 C C . HIS A 1 92 ? -1.185 7.007 -13.967 1.00 66.69 92 HIS A C 1
ATOM 743 O O . HIS A 1 92 ? -0.890 6.034 -13.284 1.00 66.69 92 HIS A O 1
ATOM 749 N N . ALA A 1 93 ? -1.439 6.886 -15.275 1.00 69.12 93 ALA A N 1
ATOM 750 C CA . ALA A 1 93 ? -1.277 5.615 -15.999 1.00 69.12 93 ALA A CA 1
ATOM 751 C C . ALA A 1 93 ? 0.197 5.158 -16.087 1.00 69.12 93 ALA A C 1
ATOM 753 O O . ALA A 1 93 ? 0.515 4.130 -16.682 1.00 69.12 93 ALA A O 1
ATOM 754 N N . THR A 1 94 ? 1.116 5.952 -15.536 1.00 72.25 94 THR A N 1
ATOM 755 C CA . THR A 1 94 ? 2.551 5.725 -15.556 1.00 72.25 94 THR A CA 1
ATOM 756 C C . THR A 1 94 ? 3.070 5.424 -14.166 1.00 72.25 94 THR A C 1
ATOM 758 O O . THR A 1 94 ? 2.922 6.207 -13.235 1.00 72.25 94 THR A O 1
ATOM 761 N N . ILE A 1 95 ? 3.784 4.311 -14.078 1.00 72.75 95 ILE A N 1
ATOM 762 C CA . ILE A 1 95 ? 4.587 3.954 -12.921 1.00 72.75 95 ILE A CA 1
ATOM 763 C C . ILE A 1 95 ? 5.744 4.950 -12.763 1.00 72.75 95 ILE A C 1
ATOM 765 O O . ILE A 1 95 ? 6.583 5.073 -13.666 1.00 72.75 95 ILE A O 1
ATOM 769 N N . GLU A 1 96 ? 5.788 5.602 -11.602 1.00 81.00 96 GLU A N 1
ATOM 770 C CA . GLU A 1 96 ? 6.835 6.539 -11.184 1.00 81.00 96 GLU A CA 1
ATOM 771 C C . GLU A 1 96 ? 8.113 5.857 -10.671 1.00 81.00 96 GLU A C 1
ATOM 773 O O . GLU A 1 96 ? 8.171 4.643 -10.441 1.00 81.00 96 GLU A O 1
ATOM 778 N N . ASN A 1 97 ? 9.154 6.669 -10.477 1.00 86.94 97 ASN A N 1
ATOM 779 C CA . ASN A 1 97 ? 10.420 6.227 -9.897 1.00 86.94 97 ASN A CA 1
ATOM 780 C C . ASN A 1 97 ? 10.300 5.869 -8.401 1.00 86.94 97 ASN A C 1
ATOM 782 O O . ASN A 1 97 ? 9.388 6.313 -7.698 1.00 86.94 97 ASN A O 1
ATOM 786 N N . CYS A 1 98 ? 11.246 5.071 -7.903 1.00 88.31 98 CYS A N 1
ATOM 787 C CA . CYS A 1 98 ? 11.235 4.584 -6.520 1.00 88.31 98 CYS A CA 1
ATOM 788 C C . CYS A 1 98 ? 11.383 5.691 -5.459 1.00 88.31 98 CYS A C 1
ATOM 790 O O . CYS A 1 98 ? 10.906 5.522 -4.338 1.00 88.31 98 CYS A O 1
ATOM 792 N N . GLU A 1 99 ? 11.977 6.839 -5.799 1.00 88.94 99 GLU A N 1
ATOM 793 C CA . GLU A 1 99 ? 12.118 7.975 -4.877 1.00 88.94 99 GLU A CA 1
ATOM 794 C C . GLU A 1 99 ? 10.771 8.639 -4.563 1.00 88.94 99 GLU A C 1
ATOM 796 O O . GLU A 1 99 ? 10.499 8.972 -3.406 1.00 88.94 99 GLU A O 1
ATOM 801 N N . SER A 1 100 ? 9.890 8.773 -5.558 1.00 87.56 100 SER A N 1
ATOM 802 C CA . SER A 1 100 ? 8.522 9.263 -5.353 1.00 87.56 100 SER A CA 1
ATOM 803 C C . SER A 1 100 ? 7.742 8.355 -4.394 1.00 87.56 100 SER A C 1
ATOM 805 O O . SER A 1 100 ? 7.081 8.840 -3.474 1.00 87.56 100 SER A O 1
ATOM 807 N N . TRP A 1 101 ? 7.875 7.036 -4.557 1.00 88.19 101 TRP A N 1
ATOM 808 C CA . TRP A 1 101 ? 7.256 6.042 -3.675 1.00 88.19 101 TRP A CA 1
ATOM 809 C C . TRP A 1 101 ? 7.821 6.074 -2.256 1.00 88.19 101 TRP A C 1
ATOM 811 O O . TRP A 1 101 ? 7.059 6.081 -1.287 1.00 88.19 101 TRP A O 1
ATOM 821 N N . ARG A 1 102 ? 9.151 6.152 -2.125 1.00 90.69 102 ARG A N 1
ATOM 822 C CA . ARG A 1 102 ? 9.829 6.279 -0.830 1.00 90.69 102 ARG A CA 1
ATOM 823 C C . ARG A 1 102 ? 9.309 7.488 -0.062 1.00 90.69 102 ARG A C 1
ATOM 825 O O . ARG A 1 102 ? 8.928 7.359 1.098 1.00 90.69 102 ARG A O 1
ATOM 832 N N . ARG A 1 103 ? 9.231 8.648 -0.720 1.00 90.38 103 ARG A N 1
ATOM 833 C CA . ARG A 1 103 ? 8.755 9.887 -0.094 1.00 90.38 103 ARG A CA 1
ATOM 834 C C . ARG A 1 103 ? 7.305 9.776 0.375 1.00 90.38 103 ARG A C 1
ATOM 836 O O . ARG A 1 103 ? 6.996 10.218 1.478 1.00 90.38 103 ARG A O 1
ATOM 843 N N . ALA A 1 104 ? 6.426 9.180 -0.433 1.00 89.31 104 ALA A N 1
ATOM 844 C CA . ALA A 1 104 ? 5.032 8.956 -0.054 1.00 89.31 104 ALA A CA 1
ATOM 845 C C . ALA A 1 104 ? 4.913 8.077 1.203 1.00 89.31 104 ALA A C 1
ATOM 847 O O . ALA A 1 104 ? 4.116 8.381 2.096 1.00 89.31 104 ALA A O 1
ATOM 848 N N . MET A 1 105 ? 5.741 7.033 1.304 1.00 91.44 105 MET A N 1
ATOM 849 C CA . MET A 1 105 ? 5.810 6.178 2.488 1.00 91.44 105 MET A CA 1
ATOM 850 C C . MET A 1 105 ? 6.325 6.937 3.711 1.00 91.44 105 MET A C 1
ATOM 852 O O . MET A 1 105 ? 5.618 7.031 4.709 1.00 91.44 105 MET A O 1
ATOM 856 N N . GLU A 1 106 ? 7.505 7.545 3.646 1.00 92.94 106 GLU A N 1
ATOM 857 C CA . GLU A 1 106 ? 8.100 8.223 4.808 1.00 92.94 106 GLU A CA 1
ATOM 858 C C . GLU A 1 106 ? 7.181 9.318 5.381 1.00 92.94 106 GLU A C 1
ATOM 860 O O . GLU A 1 106 ? 7.021 9.431 6.597 1.00 92.94 106 GLU A O 1
ATOM 865 N N . VAL A 1 107 ? 6.495 10.071 4.511 1.00 92.38 107 VAL A N 1
ATOM 866 C CA . VAL A 1 107 ? 5.510 11.086 4.920 1.00 92.38 107 VAL A CA 1
ATOM 867 C C . VAL A 1 107 ? 4.308 10.464 5.634 1.00 92.38 107 VAL A C 1
ATOM 869 O O . VAL A 1 107 ? 3.857 10.985 6.652 1.00 92.38 107 VAL A O 1
ATOM 872 N N . SER A 1 108 ? 3.781 9.357 5.116 1.00 91.94 108 SER A N 1
ATOM 873 C CA . SER A 1 108 ? 2.551 8.746 5.635 1.00 91.94 108 SER A CA 1
ATOM 874 C C 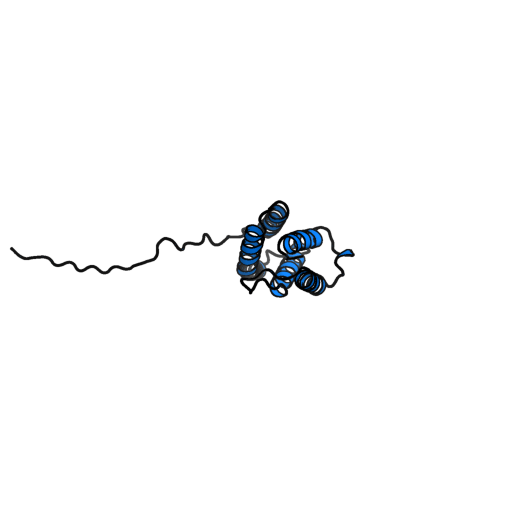. SER A 1 108 ? 2.779 8.012 6.952 1.00 91.94 108 SER A C 1
ATOM 876 O O . SER A 1 108 ? 1.936 8.063 7.846 1.00 91.94 108 SER A O 1
ATOM 878 N N . TRP A 1 109 ? 3.937 7.366 7.086 1.00 91.44 109 TRP A N 1
ATOM 879 C CA . TRP A 1 109 ? 4.327 6.611 8.275 1.00 91.44 109 TRP A CA 1
ATOM 880 C C . TRP A 1 109 ? 5.065 7.463 9.315 1.00 91.44 109 TRP A C 1
ATOM 882 O O . TRP A 1 109 ? 5.266 7.000 10.435 1.00 91.44 109 TRP A O 1
ATOM 892 N N . GLN A 1 110 ? 5.427 8.707 8.967 1.00 92.56 110 GLN A N 1
ATOM 893 C CA . GLN A 1 110 ? 6.176 9.658 9.804 1.00 92.56 110 GLN A CA 1
ATOM 894 C C . GLN A 1 110 ? 7.502 9.091 10.328 1.00 92.56 110 GLN A C 1
ATOM 896 O O . GLN A 1 110 ? 7.946 9.410 11.431 1.00 92.56 110 GLN A O 1
ATOM 901 N N . GLN A 1 111 ? 8.114 8.204 9.549 1.00 92.56 111 GLN A N 1
ATOM 902 C CA . GLN A 1 111 ? 9.309 7.456 9.913 1.00 92.56 111 GLN A CA 1
ATOM 903 C C . GLN A 1 111 ? 10.149 7.206 8.666 1.00 92.56 111 GLN A C 1
ATOM 905 O O . GLN A 1 111 ? 9.616 7.054 7.567 1.00 92.56 111 GLN A O 1
ATOM 910 N N . GLU A 1 112 ? 11.463 7.125 8.846 1.00 90.88 112 GLU A N 1
ATOM 911 C CA . GLU A 1 112 ? 12.366 6.642 7.803 1.00 90.88 112 GLU A CA 1
ATOM 912 C C . GLU A 1 112 ? 12.071 5.172 7.470 1.00 90.88 112 GLU A C 1
ATOM 914 O O . GLU A 1 112 ? 11.691 4.395 8.351 1.00 90.88 112 GLU A O 1
ATOM 919 N N . LEU A 1 113 ? 12.311 4.759 6.218 1.00 86.94 113 LEU A N 1
ATOM 920 C CA . LEU A 1 113 ? 12.092 3.371 5.776 1.00 86.94 113 LEU A CA 1
ATOM 921 C C . LEU A 1 113 ? 12.786 2.326 6.672 1.00 86.94 113 LEU A C 1
ATOM 923 O O . LEU A 1 113 ? 12.263 1.230 6.873 1.00 86.94 113 LEU A O 1
ATOM 927 N N . SER A 1 114 ? 13.958 2.665 7.215 1.00 88.62 114 SER A N 1
ATOM 928 C CA . SER A 1 114 ? 14.762 1.809 8.099 1.00 88.62 114 SER A CA 1
ATOM 929 C C . SER A 1 114 ? 14.089 1.512 9.447 1.00 88.62 114 SER A C 1
ATOM 931 O O . SER A 1 114 ? 14.411 0.504 10.076 1.00 88.62 114 SER A O 1
ATOM 933 N N . LEU A 1 115 ? 13.152 2.363 9.875 1.00 91.56 115 LEU A N 1
ATOM 934 C CA . LEU A 1 115 ? 12.474 2.301 11.172 1.00 91.56 115 LEU A CA 1
ATOM 935 C C . LEU A 1 115 ? 11.061 1.712 11.087 1.00 91.56 115 LEU A C 1
ATOM 937 O O . LEU A 1 115 ? 10.433 1.482 12.120 1.00 91.56 115 LEU A O 1
ATOM 941 N N . LEU A 1 116 ? 10.573 1.439 9.875 1.00 88.69 116 LEU A N 1
ATOM 942 C CA . LEU A 1 116 ? 9.256 0.856 9.661 1.00 88.69 116 LEU A CA 1
ATOM 943 C C . LEU A 1 116 ? 9.117 -0.500 10.368 1.00 88.69 116 LEU A C 1
ATOM 945 O O . LEU A 1 116 ? 10.021 -1.338 10.350 1.00 88.69 116 LEU A O 1
ATOM 949 N N . ASN A 1 117 ? 7.944 -0.746 10.952 1.00 89.50 117 ASN A N 1
ATOM 950 C CA . ASN A 1 117 ? 7.591 -2.078 11.442 1.00 89.50 117 ASN A CA 1
ATOM 951 C C . ASN A 1 117 ? 7.368 -3.057 10.269 1.00 89.50 117 ASN A C 1
ATOM 953 O O . ASN A 1 117 ? 7.266 -2.646 9.113 1.00 89.50 117 ASN A O 1
ATOM 957 N N . GLU A 1 118 ? 7.273 -4.359 10.549 1.00 88.62 118 GLU A N 1
ATOM 958 C CA . GLU A 1 118 ? 7.162 -5.372 9.484 1.00 88.62 118 GLU A CA 1
ATOM 959 C C . GLU A 1 118 ? 5.929 -5.198 8.594 1.00 88.62 118 GLU A C 1
ATOM 961 O O . GLU A 1 118 ? 6.016 -5.391 7.382 1.00 88.62 118 GLU A O 1
ATOM 966 N N . ARG A 1 119 ? 4.811 -4.738 9.158 1.00 88.12 119 ARG A N 1
ATOM 967 C CA . ARG A 1 119 ? 3.583 -4.504 8.397 1.00 88.12 119 ARG A CA 1
ATOM 968 C C . ARG A 1 119 ? 3.718 -3.316 7.437 1.00 88.12 119 ARG A C 1
ATOM 970 O O . ARG A 1 119 ? 3.256 -3.366 6.304 1.00 88.12 119 ARG A O 1
ATOM 977 N N . ALA A 1 120 ? 4.399 -2.254 7.858 1.00 89.31 120 ALA A N 1
ATOM 978 C CA . ALA A 1 120 ? 4.720 -1.111 7.009 1.00 89.31 120 ALA A CA 1
ATOM 979 C C . ALA A 1 120 ? 5.789 -1.454 5.958 1.00 89.31 120 ALA A C 1
ATOM 981 O O . ALA A 1 120 ? 5.717 -0.986 4.821 1.00 89.31 120 ALA A O 1
ATOM 982 N N . LYS A 1 121 ? 6.757 -2.313 6.305 1.00 91.38 121 LYS A N 1
ATOM 983 C CA . LYS A 1 121 ? 7.728 -2.854 5.344 1.00 91.38 121 LYS A CA 1
ATOM 984 C C . LYS A 1 121 ? 7.053 -3.689 4.266 1.00 91.38 121 LYS A C 1
ATOM 986 O O . LYS A 1 121 ? 7.515 -3.667 3.132 1.00 91.38 121 LYS A O 1
ATOM 991 N N . GLU A 1 122 ? 5.984 -4.410 4.586 1.00 91.69 122 GLU A N 1
ATOM 992 C CA . GLU A 1 122 ? 5.224 -5.158 3.585 1.00 91.69 122 GLU A CA 1
ATOM 993 C C . GLU A 1 122 ? 4.591 -4.223 2.551 1.00 91.69 122 GLU A C 1
ATOM 995 O O . GLU A 1 122 ? 4.838 -4.382 1.358 1.00 91.69 122 GLU A O 1
ATOM 1000 N N . VAL A 1 123 ? 3.914 -3.163 3.008 1.00 91.50 123 VAL A N 1
ATOM 1001 C CA . VAL A 1 123 ? 3.402 -2.096 2.129 1.00 91.50 123 VAL A CA 1
ATOM 1002 C C . VAL A 1 123 ? 4.527 -1.519 1.264 1.00 91.50 123 VAL A C 1
ATOM 1004 O O . VAL A 1 123 ? 4.369 -1.373 0.052 1.00 91.50 123 VAL A O 1
ATOM 1007 N N . TRP A 1 124 ? 5.691 -1.246 1.863 1.00 91.69 124 TRP A N 1
ATOM 1008 C CA . TRP A 1 124 ? 6.856 -0.756 1.126 1.00 91.69 124 TRP A CA 1
ATOM 1009 C C . TRP A 1 124 ? 7.328 -1.736 0.047 1.00 91.69 124 TRP A C 1
ATOM 1011 O O . TRP A 1 124 ? 7.612 -1.303 -1.066 1.00 91.69 124 TRP A O 1
ATOM 1021 N N . ARG A 1 125 ? 7.388 -3.045 0.329 1.00 92.38 125 ARG A N 1
ATOM 1022 C CA . ARG A 1 125 ? 7.788 -4.066 -0.656 1.00 92.38 125 ARG A CA 1
ATOM 1023 C C . ARG A 1 125 ? 6.851 -4.075 -1.862 1.00 92.38 125 ARG A C 1
ATOM 1025 O O . ARG A 1 125 ? 7.343 -4.113 -2.986 1.00 92.38 125 ARG A O 1
ATOM 1032 N N . VAL A 1 126 ? 5.538 -3.974 -1.642 1.00 92.19 126 VAL A N 1
ATOM 1033 C CA . VAL A 1 126 ? 4.554 -3.898 -2.736 1.00 92.19 126 VAL A CA 1
ATOM 1034 C C . VAL A 1 126 ? 4.769 -2.633 -3.572 1.00 92.19 126 VAL A C 1
ATOM 1036 O O . VAL A 1 126 ? 4.850 -2.698 -4.797 1.00 92.19 126 VAL A O 1
ATOM 1039 N N . MET A 1 127 ? 4.942 -1.477 -2.925 1.00 87.94 127 MET A N 1
ATOM 1040 C CA . MET A 1 127 ? 5.211 -0.216 -3.626 1.00 87.94 127 MET A CA 1
ATOM 1041 C C . MET A 1 127 ? 6.518 -0.266 -4.428 1.00 87.94 127 MET A C 1
ATOM 1043 O O . MET A 1 127 ? 6.547 0.130 -5.594 1.00 87.94 127 MET A O 1
ATOM 1047 N N . LEU A 1 128 ? 7.585 -0.811 -3.840 1.00 88.81 128 LEU A N 1
ATOM 1048 C CA . LEU A 1 128 ? 8.882 -0.981 -4.492 1.00 88.81 128 LEU A CA 1
ATOM 1049 C C . LEU A 1 128 ? 8.797 -1.937 -5.691 1.00 88.81 128 LEU A C 1
ATOM 1051 O O . LEU A 1 128 ? 9.427 -1.686 -6.714 1.00 88.81 128 LEU A O 1
ATOM 1055 N N . ALA A 1 129 ? 7.989 -2.996 -5.609 1.00 88.69 129 ALA A N 1
ATOM 1056 C CA . ALA A 1 129 ? 7.773 -3.907 -6.732 1.00 88.69 129 ALA A CA 1
ATOM 1057 C C . ALA A 1 129 ? 7.110 -3.203 -7.928 1.00 88.69 129 ALA A C 1
ATOM 1059 O O . ALA A 1 129 ? 7.371 -3.550 -9.085 1.00 88.69 129 ALA A O 1
ATOM 1060 N N . THR A 1 130 ? 6.306 -2.165 -7.665 1.00 84.12 130 THR A N 1
ATOM 1061 C CA . THR A 1 130 ? 5.733 -1.358 -8.743 1.00 84.12 130 THR A CA 1
ATOM 1062 C C . THR A 1 130 ? 6.711 -0.371 -9.351 1.00 84.12 130 THR A C 1
ATOM 1064 O O . THR A 1 130 ? 6.623 -0.170 -10.551 1.00 84.12 130 THR A O 1
ATOM 1067 N N . CYS A 1 131 ? 7.637 0.229 -8.599 1.00 82.31 131 CYS A N 1
ATOM 1068 C CA . CYS A 1 131 ? 8.407 1.379 -9.079 1.00 82.31 131 CYS A CA 1
ATOM 1069 C C . CYS A 1 131 ? 9.384 1.070 -10.230 1.00 82.31 131 CYS A C 1
ATOM 1071 O O . CYS A 1 131 ? 9.815 -0.064 -10.464 1.00 82.31 131 CYS A O 1
ATOM 1073 N N . LYS A 1 132 ? 9.758 2.122 -10.967 1.00 73.88 132 LYS A N 1
ATOM 1074 C CA . LYS A 1 132 ? 10.889 2.086 -11.903 1.00 73.88 132 LYS A CA 1
ATOM 1075 C C . LYS A 1 132 ? 12.179 2.452 -11.165 1.00 73.88 132 LYS A C 1
ATOM 1077 O O . LYS A 1 132 ? 12.214 3.481 -10.487 1.00 73.88 132 LYS A O 1
ATOM 1082 N N . ALA A 1 133 ? 13.195 1.600 -11.308 1.00 66.75 133 ALA A N 1
ATOM 1083 C CA . ALA A 1 133 ? 14.557 1.865 -10.846 1.00 66.75 133 ALA A CA 1
ATOM 1084 C C . ALA A 1 133 ? 15.215 2.988 -11.657 1.00 66.75 133 ALA A C 1
ATOM 1086 O O . ALA A 1 133 ? 14.907 3.086 -12.870 1.00 66.75 133 ALA A O 1
#

Secondary structure (DSSP, 8-state):
--------------TT---------SHHHHHHHHHHHTT---HHHHHHHHHHHHHHHHHHHHHHHHTT--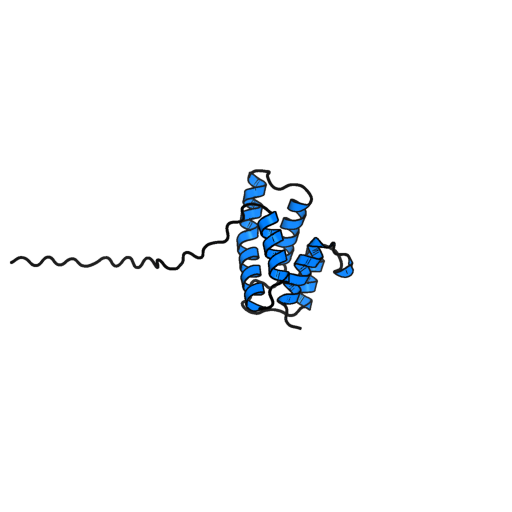-HHHHHHHHHHHHHHHHTTTTSSSPPBHHHHHHHHHHHHTS-GGG--HHHHHHHHHHHHHSB-